Protein AF-A0A1F2TCF8-F1 (afdb_monomer_lite)

Structure (mmCIF, N/CA/C/O backbone):
data_AF-A0A1F2TCF8-F1
#
_entry.id   AF-A0A1F2TCF8-F1
#
loop_
_atom_site.group_PDB
_atom_site.id
_atom_site.type_symbol
_atom_site.label_atom_id
_atom_site.label_alt_id
_atom_site.label_comp_id
_atom_site.label_asym_id
_atom_site.label_entity_id
_atom_site.label_seq_id
_atom_site.pdbx_PDB_ins_code
_atom_site.Cartn_x
_atom_site.Cartn_y
_atom_site.Cartn_z
_atom_site.occupancy
_atom_site.B_iso_or_equiv
_atom_site.auth_seq_id
_atom_site.auth_comp_id
_atom_site.auth_asym_id
_atom_site.auth_atom_id
_atom_site.pdbx_PDB_model_num
ATOM 1 N N . MET A 1 1 ? 22.803 4.428 -41.388 1.00 52.28 1 MET A N 1
ATOM 2 C CA . MET A 1 1 ? 21.401 4.226 -40.947 1.00 52.28 1 MET A CA 1
ATOM 3 C C . MET A 1 1 ? 21.261 3.288 -39.735 1.00 52.28 1 MET A C 1
ATOM 5 O O . MET A 1 1 ? 20.377 3.542 -38.935 1.00 52.28 1 MET A O 1
ATOM 9 N N . ALA A 1 2 ? 22.147 2.304 -39.502 1.00 56.16 2 ALA A N 1
ATOM 10 C CA . ALA A 1 2 ? 22.113 1.443 -38.298 1.00 56.16 2 ALA A CA 1
ATOM 11 C C . ALA A 1 2 ? 22.457 2.145 -36.957 1.00 56.16 2 ALA A C 1
ATOM 13 O O . ALA A 1 2 ? 22.027 1.711 -35.894 1.00 56.16 2 ALA A O 1
ATOM 14 N N . SER A 1 3 ? 23.207 3.253 -36.983 1.00 57.25 3 SER A N 1
ATOM 15 C CA . SER A 1 3 ? 23.566 3.992 -35.756 1.00 57.25 3 SER A CA 1
ATOM 16 C C . SER A 1 3 ? 22.394 4.773 -35.144 1.00 57.25 3 SER A C 1
ATOM 18 O O . SER A 1 3 ? 22.375 5.004 -33.939 1.00 57.25 3 SER A O 1
ATOM 20 N N . ALA A 1 4 ? 21.402 5.160 -35.956 1.00 61.09 4 ALA A N 1
ATOM 21 C CA . ALA A 1 4 ? 20.238 5.923 -35.497 1.00 61.09 4 ALA A CA 1
ATOM 22 C C . ALA A 1 4 ? 19.225 5.047 -34.735 1.00 61.09 4 ALA A C 1
ATOM 24 O O . ALA A 1 4 ? 18.556 5.522 -33.822 1.00 61.09 4 ALA A O 1
ATOM 25 N N . THR A 1 5 ? 19.148 3.752 -35.061 1.00 70.06 5 THR A N 1
ATOM 26 C CA . THR A 1 5 ? 18.249 2.797 -34.395 1.00 70.06 5 THR A CA 1
ATOM 27 C C . THR A 1 5 ? 18.763 2.372 -33.021 1.00 70.06 5 THR A C 1
ATOM 29 O O . THR A 1 5 ? 17.965 2.174 -32.109 1.00 70.06 5 THR A O 1
ATOM 32 N N . LEU A 1 6 ? 20.087 2.280 -32.839 1.00 68.38 6 LEU A N 1
ATOM 33 C CA . LEU A 1 6 ? 20.689 1.924 -31.550 1.00 68.38 6 LEU A CA 1
ATOM 34 C C . LEU A 1 6 ? 20.517 3.045 -30.511 1.00 68.38 6 LEU A C 1
ATOM 36 O O . LEU A 1 6 ? 20.172 2.771 -29.364 1.00 68.38 6 LEU A O 1
ATOM 40 N N . ALA A 1 7 ? 20.698 4.303 -30.933 1.00 77.75 7 ALA A N 1
ATOM 41 C CA . ALA A 1 7 ? 20.488 5.472 -30.080 1.00 77.75 7 ALA A CA 1
ATOM 42 C C . ALA A 1 7 ? 19.022 5.588 -29.626 1.00 77.75 7 ALA A C 1
ATOM 44 O O . ALA A 1 7 ? 18.757 5.707 -28.435 1.00 77.75 7 ALA A O 1
ATOM 45 N N . GLY A 1 8 ? 18.057 5.450 -30.546 1.00 85.25 8 GLY A N 1
ATOM 46 C CA . GLY A 1 8 ? 16.629 5.480 -30.199 1.00 85.25 8 GLY A CA 1
ATOM 47 C C . GLY A 1 8 ? 16.185 4.327 -29.287 1.00 85.25 8 GLY A C 1
ATOM 48 O O . GLY A 1 8 ? 15.355 4.516 -28.395 1.00 85.25 8 GLY A O 1
ATOM 49 N N . MET A 1 9 ? 16.763 3.134 -29.462 1.00 90.19 9 MET A N 1
ATOM 50 C CA . MET A 1 9 ? 16.512 1.998 -28.571 1.00 90.19 9 MET A CA 1
ATOM 51 C C . MET A 1 9 ? 17.035 2.267 -27.156 1.00 90.19 9 MET A C 1
ATOM 53 O O . MET A 1 9 ? 16.338 1.966 -26.189 1.00 90.19 9 MET A O 1
ATOM 57 N N . TRP A 1 10 ? 18.221 2.868 -27.022 1.00 92.19 10 TRP A N 1
ATOM 58 C CA . TRP A 1 10 ? 18.785 3.209 -25.716 1.00 92.19 10 TRP A CA 1
ATOM 59 C C . TRP A 1 10 ? 17.952 4.261 -24.978 1.00 92.19 10 TRP A C 1
ATOM 61 O O . TRP A 1 10 ? 17.629 4.064 -23.811 1.00 92.19 10 TRP A O 1
ATOM 71 N N . GLU A 1 11 ? 17.502 5.310 -25.672 1.00 94.06 11 GLU A N 1
ATOM 72 C CA . GLU A 1 11 ? 16.566 6.296 -25.111 1.00 94.06 11 GLU A CA 1
ATOM 73 C C . GLU A 1 11 ? 15.258 5.645 -24.642 1.00 94.06 11 GLU A C 1
ATOM 75 O O . GLU A 1 11 ? 14.736 5.952 -23.570 1.00 94.06 11 GLU A O 1
ATOM 80 N N . THR A 1 12 ? 14.738 4.685 -25.410 1.00 94.62 12 THR A N 1
ATOM 81 C CA . THR A 1 12 ? 13.533 3.937 -25.025 1.00 94.62 12 THR A CA 1
ATOM 82 C C . THR A 1 12 ? 13.769 3.130 -23.748 1.00 94.62 12 THR A C 1
ATOM 84 O O . THR A 1 12 ? 12.948 3.174 -22.833 1.00 94.62 12 THR A O 1
ATOM 87 N N . VAL A 1 13 ? 14.902 2.431 -23.649 1.00 96.44 13 VAL A N 1
ATOM 88 C CA . VAL A 1 13 ? 15.274 1.665 -22.451 1.00 96.44 13 VAL A CA 1
ATOM 89 C C . VAL A 1 13 ? 15.447 2.583 -21.243 1.00 96.44 13 VAL A C 1
ATOM 91 O O . VAL A 1 13 ? 14.926 2.267 -20.175 1.00 96.44 13 VAL A O 1
ATOM 94 N N . LEU A 1 14 ? 16.116 3.729 -21.401 1.00 96.81 14 LEU A N 1
ATOM 95 C CA . LEU A 1 14 ? 16.283 4.717 -20.334 1.00 96.81 14 LEU A CA 1
ATOM 96 C C . LEU A 1 14 ? 14.932 5.246 -19.844 1.00 96.81 14 LEU A C 1
ATOM 98 O O . LEU A 1 14 ? 14.682 5.252 -18.640 1.00 96.81 14 LEU A O 1
ATOM 102 N N . ASN A 1 15 ? 14.030 5.611 -20.754 1.00 96.94 15 ASN A N 1
ATOM 103 C CA . ASN A 1 15 ? 12.695 6.085 -20.392 1.00 96.94 15 ASN A CA 1
ATOM 104 C C . ASN A 1 15 ? 11.885 5.014 -19.651 1.00 96.94 15 ASN A C 1
ATOM 106 O O . ASN A 1 15 ? 11.269 5.303 -18.623 1.00 96.94 15 ASN A O 1
ATOM 110 N N . VAL A 1 16 ? 11.921 3.764 -20.122 1.00 97.75 16 VAL A N 1
ATOM 111 C CA . VAL A 1 16 ? 11.263 2.640 -19.439 1.00 97.75 16 VAL A CA 1
ATOM 112 C C . VAL A 1 16 ? 11.872 2.408 -18.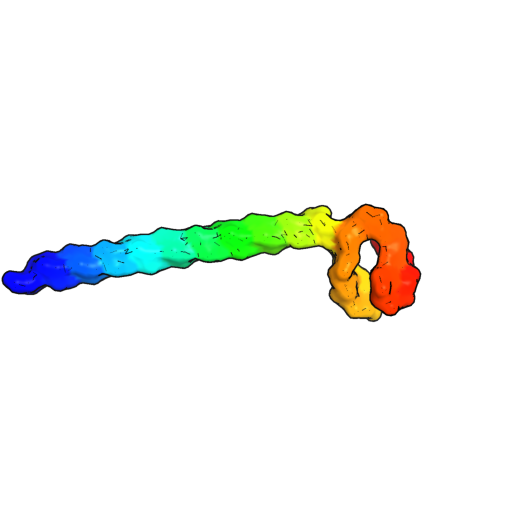056 1.00 97.75 16 VAL A C 1
ATOM 114 O O . VAL A 1 16 ? 11.130 2.219 -17.094 1.00 97.75 16 VAL A O 1
ATOM 117 N N . ALA A 1 17 ? 13.199 2.468 -17.925 1.00 98.19 17 ALA A N 1
ATOM 118 C CA . ALA A 1 17 ? 13.885 2.298 -16.649 1.00 98.19 17 ALA A CA 1
ATOM 119 C C . ALA A 1 17 ? 13.516 3.403 -15.648 1.00 98.19 17 ALA A C 1
ATOM 121 O O . ALA A 1 17 ? 13.237 3.109 -14.486 1.00 98.19 17 ALA A O 1
ATOM 122 N N . VAL A 1 18 ? 13.447 4.659 -16.097 1.00 98.44 18 VAL A N 1
ATOM 123 C CA . VAL A 1 18 ? 13.012 5.792 -15.267 1.00 98.44 18 VAL A CA 1
ATOM 124 C C . VAL A 1 18 ? 11.563 5.610 -14.820 1.00 98.44 18 VAL A C 1
ATOM 126 O O . VAL A 1 18 ? 11.276 5.734 -13.630 1.00 98.44 18 VAL A O 1
ATOM 129 N N . LEU A 1 19 ? 10.652 5.256 -15.732 1.00 98.44 19 LEU A N 1
ATOM 130 C CA . LEU A 1 19 ? 9.248 5.002 -15.395 1.00 98.44 19 LEU A CA 1
ATOM 131 C C . LEU A 1 19 ? 9.102 3.855 -14.390 1.00 98.44 19 LEU A C 1
ATOM 133 O O . LEU A 1 19 ? 8.399 3.999 -13.389 1.00 98.44 19 LEU A O 1
ATOM 137 N N . ALA A 1 20 ? 9.795 2.739 -14.618 1.00 98.44 20 ALA A N 1
ATOM 138 C CA . ALA A 1 20 ? 9.806 1.610 -13.696 1.00 98.44 20 ALA A CA 1
ATOM 139 C C . ALA A 1 20 ? 10.362 2.008 -12.320 1.00 98.44 20 ALA A C 1
ATOM 141 O O . ALA A 1 20 ? 9.796 1.627 -11.296 1.00 98.44 20 ALA A O 1
ATOM 142 N N . GLY A 1 21 ? 11.421 2.821 -12.290 1.00 98.56 21 GLY A N 1
ATOM 143 C CA . GLY A 1 21 ? 12.001 3.365 -11.066 1.00 98.56 21 GLY A CA 1
ATOM 144 C C . GLY A 1 21 ? 11.016 4.236 -10.285 1.00 98.56 21 GLY A C 1
ATOM 145 O O . GLY A 1 21 ? 10.843 4.029 -9.085 1.00 98.56 21 GLY A O 1
ATOM 146 N N . ILE A 1 22 ? 10.321 5.157 -10.959 1.00 98.62 22 ILE A N 1
ATOM 147 C CA . ILE A 1 22 ? 9.303 6.018 -10.339 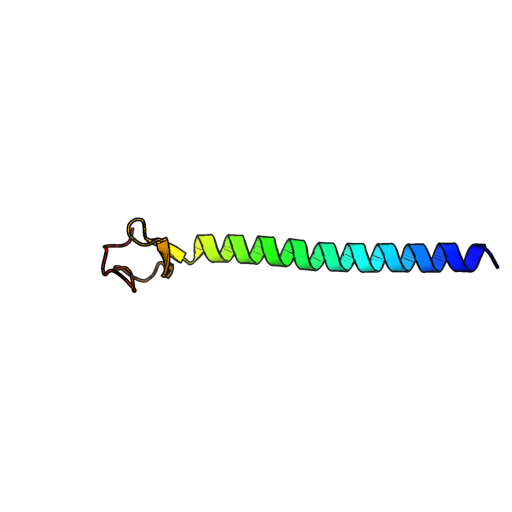1.00 98.62 22 ILE A CA 1
ATOM 148 C C . ILE A 1 22 ? 8.168 5.166 -9.767 1.00 98.62 22 ILE A C 1
ATOM 150 O O . ILE A 1 22 ? 7.861 5.281 -8.583 1.00 98.62 22 ILE A O 1
ATOM 154 N N . LEU A 1 23 ? 7.577 4.280 -10.572 1.00 98.56 23 LEU A N 1
ATOM 155 C CA . LEU A 1 23 ? 6.457 3.441 -10.138 1.00 98.56 23 LEU A CA 1
ATOM 156 C C . LEU A 1 23 ? 6.852 2.513 -8.983 1.00 98.56 23 LEU A C 1
ATOM 158 O O . LEU A 1 23 ? 6.10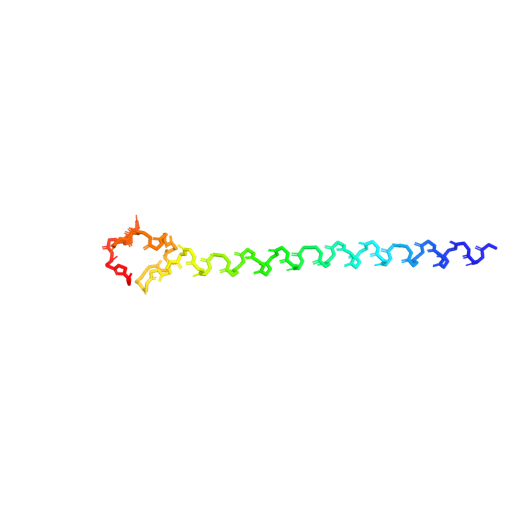6 2.389 -8.011 1.00 98.56 23 LEU A O 1
ATOM 162 N N . GLY A 1 24 ? 8.038 1.906 -9.058 1.00 98.50 24 GLY A N 1
ATOM 163 C CA . GLY A 1 24 ? 8.575 1.059 -7.998 1.00 98.50 24 GLY A CA 1
ATOM 164 C C . GLY A 1 24 ? 8.795 1.832 -6.699 1.00 98.50 24 GLY A C 1
ATOM 165 O O . GLY A 1 24 ? 8.312 1.417 -5.645 1.00 98.50 24 GLY A O 1
ATOM 166 N N . ALA A 1 25 ? 9.461 2.987 -6.765 1.00 98.31 25 ALA A N 1
ATOM 167 C CA . ALA A 1 25 ? 9.697 3.833 -5.597 1.00 98.31 25 ALA A CA 1
ATOM 168 C C . ALA A 1 25 ? 8.383 4.339 -4.983 1.00 98.31 25 ALA A C 1
ATOM 170 O O . ALA A 1 25 ? 8.203 4.265 -3.765 1.00 98.31 25 ALA A O 1
ATOM 171 N N . SER A 1 26 ? 7.437 4.797 -5.811 1.00 98.38 26 SER A N 1
ATOM 172 C CA . SER A 1 26 ? 6.109 5.212 -5.357 1.00 98.38 26 SER A CA 1
ATOM 173 C C . SER A 1 26 ? 5.380 4.074 -4.645 1.00 98.38 26 SER A C 1
ATOM 175 O O . SER A 1 26 ? 4.901 4.278 -3.533 1.00 98.38 26 SER A O 1
ATOM 177 N N . ALA A 1 27 ? 5.360 2.867 -5.218 1.00 98.06 27 ALA A N 1
ATOM 178 C CA . ALA A 1 27 ? 4.710 1.710 -4.605 1.00 98.06 27 ALA A CA 1
ATOM 179 C C . ALA A 1 27 ? 5.313 1.360 -3.233 1.00 98.06 27 ALA A C 1
ATOM 181 O O . ALA A 1 27 ? 4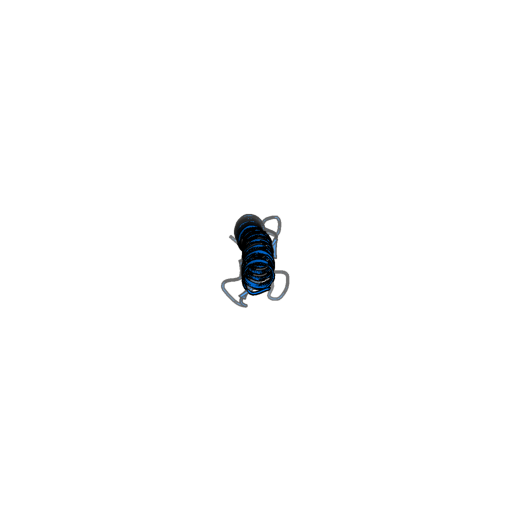.574 1.147 -2.269 1.00 98.06 27 ALA A O 1
ATOM 182 N N . VAL A 1 28 ? 6.646 1.364 -3.117 1.00 98.19 28 VAL A N 1
ATOM 183 C CA . VAL A 1 28 ? 7.342 1.097 -1.847 1.00 98.19 28 VAL A CA 1
ATOM 184 C C . VAL A 1 28 ? 6.991 2.149 -0.796 1.00 98.19 28 VAL A C 1
ATOM 186 O O . VAL A 1 28 ? 6.625 1.801 0.328 1.00 98.19 28 VAL A O 1
ATOM 189 N N . LEU A 1 29 ? 7.055 3.436 -1.148 1.00 97.88 29 LEU A N 1
ATOM 190 C CA . LEU A 1 29 ? 6.716 4.520 -0.225 1.00 97.88 29 LEU A CA 1
ATOM 191 C C . LEU A 1 29 ? 5.252 4.445 0.226 1.00 97.88 29 LEU A C 1
ATOM 193 O O . LEU A 1 29 ? 4.971 4.601 1.417 1.00 97.88 29 LEU A O 1
ATOM 197 N N . THR A 1 30 ? 4.325 4.165 -0.693 1.00 96.56 30 THR A N 1
ATOM 198 C CA . THR A 1 30 ? 2.901 4.008 -0.378 1.00 96.56 30 THR A CA 1
ATOM 199 C C . THR A 1 30 ? 2.658 2.848 0.586 1.00 9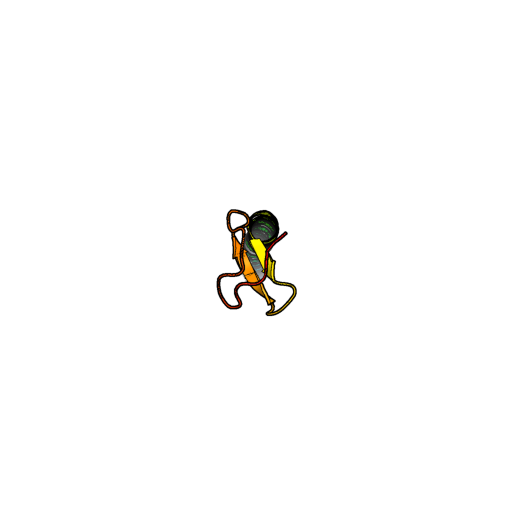6.56 30 THR A C 1
ATOM 201 O O . THR A 1 30 ? 1.937 3.024 1.569 1.00 96.56 30 THR A O 1
ATOM 204 N N . GLU A 1 31 ? 3.286 1.693 0.369 1.00 95.75 31 GLU A N 1
ATOM 205 C CA . GLU A 1 31 ? 3.139 0.526 1.247 1.00 95.75 31 GLU A CA 1
ATOM 206 C C . GLU A 1 31 ? 3.691 0.799 2.656 1.00 95.75 31 GLU A C 1
ATOM 208 O O . GLU A 1 31 ? 3.044 0.485 3.660 1.00 95.75 31 GLU A O 1
ATOM 213 N N . LEU A 1 32 ? 4.855 1.452 2.760 1.00 96.44 32 LEU A N 1
ATOM 214 C CA . LEU A 1 32 ? 5.427 1.852 4.050 1.00 96.44 32 LEU A CA 1
ATOM 215 C C . LEU A 1 32 ? 4.495 2.806 4.810 1.00 96.44 32 LEU A C 1
ATOM 217 O O . LEU A 1 32 ? 4.255 2.624 6.009 1.00 96.44 32 LEU A O 1
ATOM 221 N N . PHE A 1 33 ? 3.921 3.791 4.116 1.00 96.06 33 PHE A N 1
ATOM 222 C CA . PHE A 1 33 ? 2.932 4.693 4.702 1.00 96.06 33 PHE A CA 1
ATOM 223 C C . PHE A 1 33 ? 1.670 3.951 5.144 1.00 96.06 33 PHE A C 1
ATOM 225 O O . PHE A 1 33 ? 1.200 4.163 6.264 1.00 96.06 33 PHE A O 1
ATOM 232 N N . ALA A 1 34 ? 1.137 3.050 4.316 1.00 93.12 34 ALA A N 1
ATOM 233 C CA . ALA A 1 34 ? -0.051 2.272 4.645 1.00 93.12 34 ALA A CA 1
ATOM 234 C C . ALA A 1 34 ? 0.159 1.444 5.925 1.00 93.12 34 ALA A C 1
ATOM 236 O O . ALA A 1 34 ? -0.649 1.513 6.853 1.00 93.12 34 ALA A O 1
ATOM 237 N N . ARG A 1 35 ? 1.297 0.753 6.047 1.00 91.94 35 ARG A N 1
ATOM 238 C CA . ARG A 1 35 ? 1.657 -0.002 7.262 1.00 91.94 35 ARG A CA 1
ATOM 239 C C . ARG A 1 35 ? 1.811 0.888 8.493 1.00 91.94 35 ARG A C 1
ATOM 241 O O . ARG A 1 35 ? 1.470 0.492 9.610 1.00 91.94 35 ARG A O 1
ATOM 248 N N . LYS A 1 36 ? 2.318 2.109 8.314 1.00 95.44 36 LYS A N 1
ATOM 249 C CA . LYS A 1 36 ? 2.467 3.060 9.419 1.00 95.44 36 LYS A CA 1
ATOM 250 C C . LYS A 1 36 ? 1.129 3.643 9.870 1.00 95.44 36 LYS A C 1
ATOM 252 O O . LYS A 1 36 ? 0.976 3.881 11.065 1.00 95.44 36 LYS A O 1
ATOM 257 N N . MET A 1 37 ? 0.176 3.835 8.959 1.00 95.75 37 MET A N 1
ATOM 258 C CA . MET A 1 37 ? -1.079 4.555 9.209 1.00 95.75 37 MET A CA 1
ATOM 259 C C . MET A 1 37 ? -2.270 3.659 9.560 1.00 95.75 37 MET A C 1
ATOM 261 O O . MET A 1 37 ? -3.229 4.142 10.173 1.00 95.75 37 MET A O 1
ATOM 265 N N . TYR A 1 38 ? -2.217 2.372 9.214 1.00 96.69 38 TYR A N 1
ATOM 266 C CA . TYR A 1 38 ? -3.335 1.451 9.386 1.00 96.69 38 TYR A CA 1
ATOM 267 C C . TYR A 1 38 ? -2.965 0.214 10.213 1.00 96.69 38 TYR A C 1
ATOM 269 O O . TYR A 1 38 ? -1.865 -0.323 10.114 1.00 96.69 38 TYR A O 1
ATOM 277 N N . TYR A 1 39 ? -3.922 -0.260 11.007 1.00 95.19 39 TYR A N 1
ATOM 278 C CA . TYR A 1 39 ? -3.951 -1.606 11.563 1.00 95.19 39 TYR A CA 1
ATOM 279 C C . TYR A 1 39 ? -4.834 -2.499 10.699 1.00 95.19 39 TYR A C 1
ATOM 281 O O . TYR A 1 39 ? -5.921 -2.100 10.269 1.00 95.19 39 TYR A O 1
ATOM 289 N N . ARG A 1 40 ? -4.394 -3.738 10.486 1.00 95.69 40 ARG A N 1
ATOM 290 C CA . ARG A 1 40 ? -5.239 -4.790 9.927 1.00 95.69 40 ARG A CA 1
ATOM 291 C C . ARG A 1 40 ? -5.946 -5.497 11.078 1.00 95.69 40 ARG A C 1
ATOM 293 O O . ARG A 1 40 ? -5.290 -6.035 11.962 1.00 95.69 40 ARG A O 1
ATOM 300 N N . CYS A 1 41 ? -7.276 -5.473 11.081 1.00 96.75 41 CYS A N 1
ATOM 301 C CA . CYS A 1 41 ? -8.065 -6.143 12.111 1.00 96.75 41 CYS A CA 1
ATOM 302 C C . CYS A 1 41 ? -7.791 -7.655 12.082 1.00 96.75 41 CYS A C 1
ATOM 304 O O . CYS A 1 41 ? -7.949 -8.286 11.039 1.00 96.75 41 CYS A O 1
ATOM 306 N N . THR A 1 42 ? -7.430 -8.237 13.224 1.00 95.56 42 THR A N 1
ATOM 307 C CA . THR A 1 42 ? -7.108 -9.669 13.361 1.00 95.56 42 THR A CA 1
ATOM 308 C C . THR A 1 42 ? -8.322 -10.581 13.178 1.00 95.56 42 THR A C 1
ATOM 310 O O . THR A 1 42 ? -8.163 -11.730 12.788 1.00 95.56 42 THR A O 1
ATOM 313 N N . LYS A 1 43 ? -9.538 -10.065 13.399 1.00 97.44 43 LYS A N 1
ATOM 314 C CA . LYS A 1 43 ? -10.790 -10.827 13.275 1.00 97.44 43 LYS A CA 1
ATOM 315 C C . LYS A 1 43 ? -11.369 -10.861 11.862 1.00 97.44 43 LYS A C 1
ATOM 317 O O . LYS A 1 43 ? -11.855 -11.893 11.427 1.00 97.44 43 LYS A O 1
ATOM 322 N N . CYS A 1 44 ? -11.375 -9.725 11.160 1.00 97.06 44 CYS A N 1
ATOM 323 C CA . CYS A 1 44 ? -12.062 -9.593 9.862 1.00 97.06 44 CYS A CA 1
ATOM 324 C C . CYS A 1 44 ? -11.179 -9.040 8.736 1.00 97.06 44 CYS A C 1
ATOM 326 O O . CYS A 1 44 ? -11.687 -8.652 7.688 1.00 97.06 44 CYS A O 1
ATOM 328 N N . ALA A 1 45 ? -9.867 -8.923 8.961 1.00 96.25 45 ALA A N 1
ATOM 329 C CA . ALA A 1 45 ? -8.875 -8.432 8.001 1.00 96.25 45 ALA A CA 1
ATOM 330 C C . ALA A 1 45 ? -9.080 -6.995 7.477 1.00 96.25 45 ALA A C 1
ATOM 332 O O . ALA A 1 45 ? -8.295 -6.535 6.647 1.00 96.25 45 ALA A O 1
ATOM 333 N N . THR A 1 46 ? -10.077 -6.265 7.983 1.00 96.94 46 THR A N 1
ATOM 334 C CA . THR A 1 46 ? -10.360 -4.884 7.579 1.00 96.94 46 THR A CA 1
ATOM 335 C C . THR A 1 46 ? -9.223 -3.954 7.987 1.00 96.94 46 THR A C 1
ATOM 337 O O . THR A 1 46 ? -8.791 -3.959 9.145 1.00 96.94 46 THR A O 1
ATOM 340 N N . LEU A 1 47 ? -8.772 -3.112 7.056 1.00 96.06 47 LEU A N 1
ATOM 341 C CA . LEU A 1 47 ? -7.836 -2.029 7.347 1.00 96.06 47 LEU A CA 1
ATOM 342 C C . LEU A 1 47 ? -8.546 -0.877 8.066 1.00 96.06 47 LEU A C 1
ATOM 344 O O . LEU A 1 47 ? -9.602 -0.395 7.640 1.00 96.06 47 LEU A O 1
ATOM 348 N N . ASN A 1 48 ? -7.945 -0.439 9.167 1.00 97.50 48 ASN A N 1
ATOM 349 C CA . ASN A 1 48 ? -8.455 0.594 10.057 1.00 97.50 48 ASN A CA 1
ATOM 350 C C . ASN A 1 48 ? -7.356 1.601 10.373 1.00 97.50 48 ASN A C 1
ATOM 352 O O . ASN A 1 48 ? -6.231 1.207 10.647 1.00 97.50 48 ASN A O 1
ATOM 356 N N . ALA A 1 49 ? -7.663 2.897 10.347 1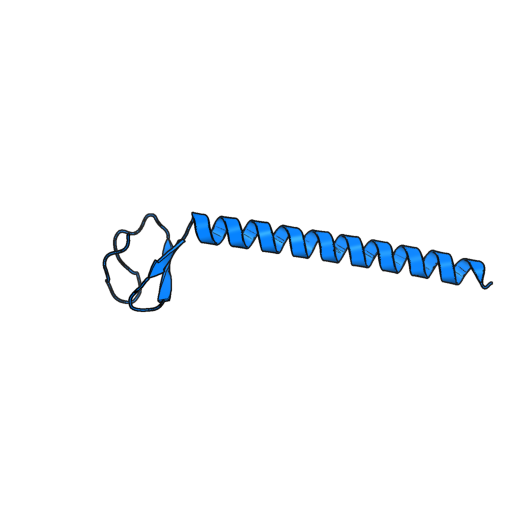.00 96.38 49 ALA A N 1
ATOM 357 C CA . ALA A 1 49 ? -6.688 3.919 10.725 1.00 96.38 49 ALA A CA 1
ATOM 358 C C . ALA A 1 49 ? -6.284 3.753 12.199 1.00 96.38 49 ALA A C 1
ATOM 360 O O . ALA A 1 49 ? -7.160 3.541 13.039 1.00 96.38 49 ALA A O 1
ATOM 361 N N . LYS A 1 50 ? -4.996 3.927 12.525 1.00 95.75 50 LYS A N 1
ATOM 362 C CA . LYS A 1 50 ? -4.469 3.721 13.891 1.00 95.75 50 LYS A CA 1
ATOM 363 C C . LYS A 1 50 ? -5.100 4.601 14.973 1.00 95.75 50 LYS A C 1
ATOM 365 O O . LYS A 1 50 ? -5.037 4.265 16.143 1.00 95.75 50 LYS A O 1
ATOM 370 N N . ARG A 1 51 ? -5.745 5.710 14.596 1.00 94.56 51 ARG A N 1
ATOM 371 C CA . ARG A 1 51 ? -6.502 6.564 15.530 1.00 94.56 51 ARG A CA 1
ATOM 372 C C . ARG A 1 51 ? -7.803 5.933 16.048 1.00 94.56 51 ARG A C 1
ATOM 374 O O . ARG A 1 51 ? -8.446 6.513 16.914 1.00 94.56 51 ARG A O 1
ATOM 381 N N . ARG A 1 52 ? -8.263 4.821 15.463 1.00 95.88 52 ARG A N 1
ATOM 382 C CA . ARG A 1 52 ? -9.485 4.130 15.894 1.00 95.88 52 ARG A CA 1
ATOM 383 C C . ARG A 1 52 ? -9.152 3.148 17.011 1.00 95.88 52 ARG A C 1
ATOM 385 O O . ARG A 1 52 ? -8.226 2.364 16.871 1.00 95.88 52 ARG A O 1
ATOM 392 N N . SER A 1 53 ? -9.979 3.130 18.050 1.00 96.75 53 SER A N 1
ATOM 393 C CA . SER A 1 53 ? -9.916 2.138 19.131 1.00 96.75 53 SER A CA 1
ATOM 394 C C . SER A 1 53 ? -10.653 0.829 18.805 1.00 96.75 53 SER A C 1
ATOM 396 O O . SER A 1 53 ? -10.449 -0.179 19.478 1.00 96.75 53 SER A O 1
ATOM 398 N N . GLN A 1 54 ? -11.514 0.826 17.779 1.00 98.06 54 GLN A N 1
ATOM 399 C CA . GLN A 1 54 ? -12.331 -0.322 17.368 1.00 98.06 54 GLN A CA 1
ATOM 400 C C . GLN A 1 54 ? -12.422 -0.442 15.840 1.00 98.06 54 GLN A C 1
ATOM 402 O O . GLN A 1 54 ? -12.367 0.553 15.105 1.00 98.06 54 GLN A O 1
ATOM 407 N N . CYS A 1 55 ? -12.576 -1.674 15.354 1.00 98.00 55 CYS A N 1
ATOM 408 C CA . CYS A 1 55 ? -12.700 -1.996 13.940 1.00 98.00 55 CYS A CA 1
ATOM 409 C C . CYS A 1 55 ? -13.995 -1.425 13.351 1.00 98.00 55 CYS A C 1
ATOM 411 O O . CYS A 1 55 ? -15.088 -1.700 13.840 1.00 98.00 55 CYS A O 1
ATOM 413 N N . ARG A 1 56 ? -13.883 -0.708 12.226 1.00 97.56 56 ARG A N 1
ATOM 414 C CA . ARG A 1 56 ? -15.009 -0.072 11.520 1.00 97.56 56 ARG A CA 1
ATOM 415 C C . ARG A 1 56 ? -16.029 -1.044 10.924 1.00 97.56 56 ARG A C 1
ATOM 417 O O . ARG A 1 56 ? -17.075 -0.591 10.483 1.00 97.56 56 ARG A O 1
ATOM 424 N N . GLN A 1 57 ? -15.685 -2.327 10.818 1.00 98.06 57 GLN A N 1
ATOM 425 C CA . GLN A 1 57 ? -16.530 -3.334 10.175 1.00 98.06 57 GLN A CA 1
ATOM 426 C C . GLN A 1 57 ? -17.111 -4.337 11.174 1.00 98.06 57 GLN A C 1
ATOM 428 O O . GLN A 1 57 ? -18.286 -4.660 11.074 1.00 98.06 57 GLN A O 1
ATOM 433 N N . CYS A 1 58 ? -16.322 -4.827 12.135 1.00 97.81 58 CYS A N 1
ATOM 434 C CA . CYS A 1 58 ? -16.765 -5.878 13.062 1.00 97.81 58 CYS A CA 1
ATOM 435 C C . CYS A 1 58 ? -16.790 -5.466 14.542 1.00 97.81 58 CYS A C 1
ATOM 437 O O . CYS A 1 58 ? -17.081 -6.310 15.385 1.00 97.81 58 CYS A O 1
ATOM 439 N N . GLY A 1 59 ? -16.427 -4.221 14.874 1.00 97.44 59 GLY A N 1
ATOM 440 C CA . GLY A 1 59 ? -16.415 -3.713 16.252 1.00 97.44 59 GLY A CA 1
ATOM 441 C C . GLY A 1 59 ? -15.285 -4.236 17.149 1.00 97.44 59 GLY A C 1
ATOM 442 O O . GLY A 1 59 ? -15.156 -3.774 18.275 1.00 97.44 59 GLY A O 1
ATOM 443 N N . GLU A 1 60 ? -14.444 -5.159 16.669 1.00 97.56 60 GLU A N 1
ATOM 444 C CA . GLU A 1 60 ? -13.330 -5.716 17.451 1.00 97.56 60 GLU A CA 1
ATOM 445 C C . GLU A 1 60 ? -12.375 -4.622 17.942 1.00 97.56 60 GLU A C 1
ATOM 447 O O . GLU A 1 60 ? -12.050 -3.703 17.181 1.00 97.56 60 GLU A O 1
ATOM 452 N N . LYS A 1 61 ? -11.894 -4.731 19.186 1.00 97.31 61 LYS A N 1
ATOM 453 C CA . LYS A 1 61 ? -10.912 -3.791 19.736 1.00 97.31 61 LYS A CA 1
ATOM 454 C C . LYS A 1 61 ? -9.631 -3.842 18.897 1.00 97.31 61 LYS A C 1
ATOM 456 O O . LYS A 1 61 ? -9.114 -4.918 18.601 1.00 97.31 61 LYS A O 1
ATOM 461 N N . LEU A 1 62 ? -9.149 -2.677 18.472 1.00 95.31 62 LEU A N 1
ATOM 462 C CA . LEU A 1 62 ? -7.888 -2.564 17.737 1.00 95.31 62 LEU A CA 1
ATOM 463 C C . LEU A 1 62 ? -6.705 -2.459 18.718 1.00 95.31 62 LEU A C 1
ATOM 465 O O . LEU A 1 62 ? -6.934 -2.078 19.871 1.00 95.31 62 LEU A O 1
ATOM 469 N N . PRO A 1 63 ? -5.480 -2.817 18.281 1.00 88.75 63 PRO A N 1
ATOM 470 C CA . PRO A 1 63 ? -4.262 -2.605 19.063 1.00 88.75 63 PRO A CA 1
ATOM 471 C C . PRO A 1 63 ? -4.081 -1.153 19.512 1.00 88.75 63 PRO A C 1
ATOM 473 O O . PRO A 1 63 ? -4.413 -0.241 18.717 1.00 88.75 63 PRO A O 1
#

Secondary structure (DSSP, 8-state):
-HHHHHHHHHHHHHHHHHHHHHHHHHHHHHHHHHHHHEEEPTTT--EEETT-SB-TTT-PBP-

pLDDT: mean 92.59, std 11.0, range [52.28, 98.62]

Sequence (63 aa):
MASATLAGMWETVLNVAVLAGILGASAVLTELFARKMYYRCTKCATLNAKRRSQCRQCGEKLP

Foldseek 3Di:
DVVVVVVVVVVVVVVVVVVCVVVVVVVVVVVVVQVVQWDQDPPPRDTDGPVDQADPPPRHGTD

Radius of gyration: 21.84 Å; chains: 1; bounding box: 40×17×61 Å